Protein AF-A0A4Q3YC79-F1 (afdb_monomer_lite)

Sequence (128 aa):
MNQDMFLRRRSKVHVPVGTGGATHAQVASAVREVAAFRCVFSEPLIEQIGTLSPTELKYWLREIVGVLRRENGAHIHHRPFYPDFPEQVLSASEAQLYLNAVLHYLTLQRLTPTENSRPAMLEGNFIS

pLDDT: mean 87.52, std 13.71, range [41.97, 98.12]

Structure (mmCIF, N/CA/C/O backbone):
data_AF-A0A4Q3YC79-F1
#
_entry.id   AF-A0A4Q3YC79-F1
#
loop_
_atom_site.group_PDB
_atom_site.id
_atom_site.type_symbol
_atom_site.label_atom_id
_atom_site.label_alt_id
_atom_site.label_comp_id
_atom_site.label_asym_id
_atom_site.label_entity_id
_atom_site.label_seq_id
_atom_site.pdbx_PDB_ins_code
_atom_site.Cartn_x
_atom_site.Cartn_y
_atom_site.Cartn_z
_atom_site.occupancy
_atom_site.B_iso_or_equiv
_atom_site.auth_seq_id
_atom_site.auth_comp_id
_atom_site.auth_asym_id
_atom_site.auth_atom_id
_atom_site.pdbx_PDB_model_num
ATOM 1 N N . MET A 1 1 ? -16.082 -15.896 3.372 1.00 59.03 1 MET A N 1
ATOM 2 C CA . MET A 1 1 ? -16.571 -14.859 2.430 1.00 59.03 1 MET A CA 1
ATOM 3 C C . MET A 1 1 ? -15.371 -14.349 1.637 1.00 59.03 1 MET A C 1
ATOM 5 O O . MET A 1 1 ? -14.340 -14.143 2.256 1.00 59.03 1 MET A O 1
ATOM 9 N N . ASN A 1 2 ? -15.448 -14.187 0.312 1.00 79.88 2 ASN A N 1
ATOM 10 C CA . ASN A 1 2 ? -14.296 -13.744 -0.490 1.00 79.88 2 ASN A CA 1
ATOM 11 C C . ASN A 1 2 ? -14.194 -12.203 -0.506 1.00 79.88 2 ASN A C 1
ATOM 13 O O . ASN A 1 2 ? -14.838 -11.559 -1.334 1.00 79.88 2 ASN A O 1
ATOM 17 N N . GLN A 1 3 ? -13.425 -11.622 0.425 1.00 81.81 3 GLN A N 1
ATOM 18 C CA . GLN A 1 3 ? -13.246 -10.164 0.554 1.00 81.81 3 GLN A CA 1
ATOM 19 C C . GLN A 1 3 ? -12.676 -9.523 -0.718 1.00 81.81 3 GLN A C 1
ATOM 21 O O . GLN A 1 3 ? -13.058 -8.409 -1.070 1.00 81.81 3 GLN A O 1
ATOM 26 N N . ASP A 1 4 ? -11.810 -10.249 -1.432 1.00 85.12 4 ASP A N 1
ATOM 27 C CA . ASP A 1 4 ? -11.127 -9.779 -2.640 1.00 85.12 4 ASP A CA 1
ATOM 28 C C . ASP A 1 4 ? -12.136 -9.337 -3.708 1.00 85.12 4 ASP A C 1
ATOM 30 O O . ASP A 1 4 ? -12.132 -8.194 -4.157 1.00 85.12 4 ASP A O 1
ATOM 34 N N . MET A 1 5 ? -13.106 -10.195 -4.031 1.00 88.19 5 MET A N 1
ATOM 35 C CA . MET A 1 5 ? -14.104 -9.892 -5.057 1.00 88.19 5 MET A CA 1
ATOM 36 C C . MET A 1 5 ? -14.981 -8.681 -4.697 1.00 88.19 5 MET A C 1
ATOM 38 O O . MET A 1 5 ? -15.277 -7.856 -5.566 1.00 88.19 5 MET A O 1
ATOM 42 N N . PHE A 1 6 ? -15.426 -8.574 -3.441 1.00 88.00 6 PHE A N 1
ATOM 43 C CA . PHE A 1 6 ? -16.323 -7.495 -3.015 1.00 88.00 6 PHE A CA 1
ATOM 44 C C . PHE A 1 6 ? -15.614 -6.148 -2.937 1.00 88.00 6 PHE A C 1
ATOM 46 O O . PHE A 1 6 ? -16.185 -5.145 -3.380 1.00 88.00 6 PHE A O 1
ATOM 53 N N . LEU A 1 7 ? -14.378 -6.126 -2.437 1.00 88.06 7 LEU A N 1
ATOM 54 C CA . LEU A 1 7 ? -13.603 -4.898 -2.348 1.00 88.06 7 LEU A CA 1
ATOM 55 C C . LEU A 1 7 ? -13.290 -4.374 -3.753 1.00 88.06 7 LEU A C 1
ATOM 57 O O . LEU A 1 7 ? -13.567 -3.216 -4.046 1.00 88.06 7 LEU A O 1
ATOM 61 N N . ARG A 1 8 ? -12.847 -5.254 -4.659 1.00 83.88 8 ARG A N 1
ATOM 62 C CA . ARG A 1 8 ? -12.489 -4.895 -6.040 1.00 83.88 8 ARG A CA 1
ATOM 63 C C . ARG A 1 8 ? -13.659 -4.411 -6.882 1.00 83.88 8 ARG A C 1
ATOM 65 O O . ARG A 1 8 ? -13.518 -3.482 -7.667 1.00 83.88 8 ARG A O 1
ATOM 72 N N . ARG A 1 9 ? -14.815 -5.073 -6.773 1.00 87.31 9 ARG A N 1
ATOM 73 C CA . ARG A 1 9 ? -15.952 -4.813 -7.676 1.00 87.31 9 ARG A CA 1
ATOM 74 C C . ARG A 1 9 ? -16.977 -3.842 -7.115 1.00 87.31 9 ARG A C 1
ATOM 76 O O . ARG A 1 9 ? -17.792 -3.334 -7.880 1.00 87.31 9 ARG A O 1
ATOM 83 N N . ARG A 1 10 ? -17.029 -3.668 -5.793 1.00 88.38 10 ARG A N 1
ATOM 84 C CA . ARG A 1 10 ? -18.112 -2.928 -5.127 1.00 88.38 10 ARG A CA 1
ATOM 85 C C . ARG A 1 10 ? -17.640 -2.014 -4.003 1.00 88.38 10 ARG A C 1
ATOM 87 O O . ARG A 1 10 ? -18.497 -1.378 -3.398 1.00 88.38 10 ARG A O 1
ATOM 94 N N . SER A 1 11 ? -16.341 -1.971 -3.698 1.00 91.00 11 SER A N 1
ATOM 95 C CA . SER A 1 11 ? -15.797 -1.233 -2.550 1.00 91.00 11 SER A CA 1
ATOM 96 C C . SER A 1 11 ? -16.489 -1.608 -1.234 1.00 91.00 11 SER A C 1
ATOM 98 O O . SER A 1 11 ? -16.780 -0.754 -0.400 1.00 91.00 11 SER A O 1
ATOM 100 N N . LYS A 1 12 ? -16.807 -2.900 -1.067 1.00 93.81 12 LYS A N 1
ATOM 101 C CA . LYS A 1 12 ? -17.467 -3.443 0.129 1.00 93.81 12 LYS A CA 1
ATOM 102 C C . LYS A 1 12 ? -16.597 -4.494 0.792 1.00 93.81 12 LYS A C 1
ATOM 104 O O . LYS A 1 12 ? -15.930 -5.271 0.117 1.00 93.81 12 LYS A O 1
ATOM 109 N N . VAL A 1 13 ? -16.683 -4.547 2.112 1.00 94.00 13 VAL A N 1
ATOM 110 C CA . VAL A 1 13 ? -16.013 -5.542 2.947 1.00 94.00 13 VAL A CA 1
ATOM 111 C C . VAL A 1 13 ? -17.025 -6.159 3.889 1.00 94.00 13 VAL A C 1
ATOM 113 O O . VAL A 1 13 ? -17.957 -5.498 4.346 1.00 94.00 13 VAL A O 1
ATOM 116 N N . HIS A 1 14 ? -16.858 -7.445 4.156 1.00 92.81 14 HIS A N 1
ATOM 117 C CA . HIS A 1 14 ? -17.632 -8.129 5.173 1.00 92.81 14 HIS A CA 1
ATOM 118 C C . HIS A 1 14 ? -16.892 -8.052 6.505 1.00 92.81 14 HIS A C 1
ATOM 120 O O . HIS A 1 14 ? -15.688 -8.308 6.565 1.00 92.81 14 HIS A O 1
ATOM 126 N N . VAL A 1 15 ? -17.620 -7.729 7.565 1.00 93.88 15 VAL A N 1
ATOM 127 C CA . VAL A 1 15 ? -17.114 -7.741 8.935 1.00 93.88 15 VAL A CA 1
ATOM 128 C C . VAL A 1 15 ? -17.940 -8.763 9.710 1.00 93.88 15 VAL A C 1
ATOM 130 O O . VAL A 1 15 ? -19.170 -8.720 9.606 1.00 93.88 15 VAL A O 1
ATOM 133 N N . PRO A 1 16 ? -17.311 -9.706 10.433 1.00 90.44 16 PRO A N 1
ATOM 134 C CA . PRO A 1 16 ? -18.051 -10.634 11.275 1.00 90.44 16 PRO A CA 1
ATOM 135 C C . PRO A 1 16 ? -18.756 -9.891 12.419 1.00 90.44 16 PRO A C 1
ATOM 137 O O . PRO A 1 16 ? -18.464 -8.729 12.710 1.00 90.44 16 PRO A O 1
ATOM 140 N N . VAL A 1 17 ? -19.700 -10.571 13.069 1.00 90.06 17 VAL A N 1
ATOM 141 C CA . VAL A 1 17 ? -20.264 -10.088 14.335 1.00 90.06 17 VAL A CA 1
ATOM 142 C C . VAL A 1 17 ? -19.145 -10.121 15.368 1.00 90.06 17 VAL A C 1
ATOM 144 O O . VAL A 1 17 ? -18.526 -11.165 15.555 1.00 90.06 17 VAL A O 1
ATOM 147 N N . GLY A 1 18 ? -18.850 -8.978 15.979 1.00 86.38 18 GLY A N 1
ATOM 148 C CA . GLY A 1 18 ? -17.728 -8.873 16.895 1.00 86.38 18 GLY A CA 1
ATOM 149 C C . GLY A 1 18 ? -18.022 -9.428 18.285 1.00 86.38 18 GLY A C 1
ATOM 150 O O . GLY A 1 18 ? -19.171 -9.449 18.734 1.00 86.38 18 GLY A O 1
ATOM 151 N N . THR A 1 19 ? -16.972 -9.900 18.961 1.00 86.94 19 THR A N 1
ATOM 152 C CA . THR A 1 19 ? -17.085 -10.543 20.279 1.00 86.94 19 THR A CA 1
ATOM 153 C C . THR A 1 19 ? -16.537 -9.690 21.427 1.00 86.94 19 THR A C 1
ATOM 155 O O . THR A 1 19 ? -16.403 -10.185 22.545 1.00 86.94 19 THR A O 1
ATOM 158 N N . GLY A 1 20 ? -16.184 -8.425 21.190 1.00 76.75 20 GLY A N 1
ATOM 159 C CA . GLY A 1 20 ? -15.679 -7.515 22.225 1.00 76.75 20 GLY A CA 1
ATOM 160 C C . GLY A 1 20 ? -15.348 -6.140 21.655 1.00 76.75 20 GLY A C 1
ATOM 161 O O . GLY A 1 20 ? -14.982 -6.047 20.507 1.00 76.75 20 GLY A O 1
ATOM 162 N N . GLY A 1 21 ? -15.470 -5.053 22.412 1.00 89.19 21 GLY A N 1
ATOM 163 C CA . GLY A 1 21 ? -15.254 -3.711 21.854 1.00 89.19 21 GLY A CA 1
ATOM 164 C C . GLY A 1 21 ? -13.773 -3.357 21.678 1.00 89.19 21 GLY A C 1
ATOM 165 O O . GLY A 1 21 ? -13.057 -3.226 22.674 1.00 89.19 21 GLY A O 1
ATOM 166 N N . ALA A 1 22 ? -13.309 -3.155 20.442 1.00 93.88 22 ALA A N 1
ATOM 167 C CA . ALA A 1 22 ? -12.021 -2.515 20.180 1.00 93.88 22 ALA A CA 1
ATOM 168 C C . ALA A 1 22 ? -12.038 -1.074 20.701 1.00 93.88 22 ALA A C 1
ATOM 170 O O . ALA A 1 22 ? -13.057 -0.381 20.676 1.00 93.88 22 ALA A O 1
ATOM 171 N N . THR A 1 23 ? -10.889 -0.586 21.164 1.00 96.56 23 THR A N 1
ATOM 172 C CA . THR A 1 23 ? -10.800 0.800 21.634 1.00 96.56 23 THR A CA 1
ATOM 173 C C . THR A 1 23 ? -10.845 1.776 20.458 1.00 96.56 23 THR A C 1
ATOM 175 O O . THR A 1 23 ? -10.395 1.463 19.353 1.00 96.56 23 THR A O 1
ATOM 178 N N . HIS A 1 24 ? -11.287 3.012 20.704 1.00 95.44 24 HIS A N 1
ATOM 179 C CA . HIS A 1 24 ? -11.249 4.079 19.696 1.00 95.44 24 HIS A CA 1
ATOM 180 C C . HIS A 1 24 ? -9.853 4.267 19.082 1.00 95.44 24 HIS A C 1
ATOM 182 O O . HIS A 1 24 ? -9.734 4.516 17.887 1.00 95.44 24 HIS A O 1
ATOM 188 N N . ALA A 1 25 ? -8.787 4.090 19.871 1.00 97.44 25 ALA A N 1
ATOM 189 C CA . ALA A 1 25 ? -7.414 4.173 19.379 1.00 97.44 25 ALA A CA 1
ATOM 190 C C . ALA A 1 25 ? -7.082 3.054 18.373 1.00 97.44 25 ALA A C 1
ATOM 192 O O . ALA A 1 25 ? -6.420 3.303 17.366 1.00 97.44 25 ALA A O 1
ATOM 193 N N . GLN A 1 26 ? -7.562 1.832 18.614 1.00 97.06 26 GLN A N 1
ATOM 194 C CA . GLN A 1 26 ? -7.372 0.702 17.701 1.00 97.06 26 GLN A CA 1
ATOM 195 C C . GLN A 1 26 ? -8.165 0.890 16.404 1.00 97.06 26 GLN A C 1
ATOM 197 O O . GLN A 1 26 ? -7.617 0.691 15.319 1.00 97.06 26 GLN A O 1
ATOM 202 N N . VAL A 1 27 ? -9.415 1.349 16.502 1.00 97.06 27 VAL A N 1
ATOM 203 C CA . VAL A 1 27 ? -10.255 1.667 15.337 1.00 97.06 27 VAL A CA 1
ATOM 204 C C . VAL A 1 27 ? -9.636 2.799 14.510 1.00 97.06 27 VAL A C 1
ATOM 206 O O . VAL A 1 27 ? -9.484 2.666 13.297 1.00 97.06 27 VAL A O 1
ATOM 209 N N . ALA A 1 28 ? -9.187 3.881 15.153 1.00 97.38 28 ALA A N 1
ATOM 210 C CA . ALA A 1 28 ? -8.505 4.985 14.479 1.00 97.38 28 ALA A CA 1
ATOM 211 C C . ALA A 1 28 ? -7.211 4.529 13.785 1.00 97.38 28 ALA A C 1
ATOM 213 O O . ALA A 1 28 ? -6.914 4.967 12.672 1.00 97.38 28 ALA A O 1
ATOM 214 N N . SER A 1 29 ? -6.461 3.609 14.403 1.00 97.31 29 SER A N 1
ATOM 215 C CA . SER A 1 29 ? -5.285 3.007 13.770 1.00 97.31 29 SER A CA 1
ATOM 216 C C . SER A 1 29 ? 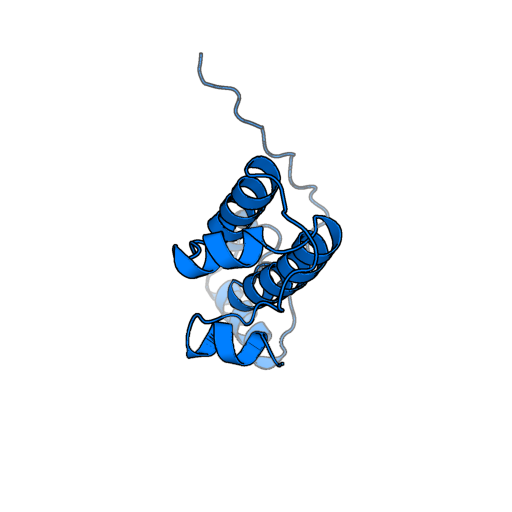-5.657 2.238 12.501 1.00 97.31 29 SER A C 1
ATOM 218 O O . SER A 1 29 ? -4.981 2.402 11.488 1.00 97.31 29 SER A O 1
ATOM 220 N N . ALA A 1 30 ? -6.743 1.457 12.527 1.00 96.81 30 ALA A N 1
ATOM 221 C CA . ALA A 1 30 ? -7.225 0.724 11.357 1.00 96.81 30 ALA A CA 1
ATOM 222 C C . ALA A 1 30 ? -7.635 1.665 10.211 1.00 96.81 30 ALA A C 1
ATOM 224 O O . ALA A 1 30 ? -7.248 1.441 9.064 1.00 96.81 30 ALA A O 1
ATOM 225 N N . VAL A 1 31 ? -8.350 2.753 10.524 1.00 96.69 31 VAL A N 1
ATOM 226 C CA . VAL A 1 31 ? -8.722 3.796 9.548 1.00 96.69 31 VAL A CA 1
ATOM 227 C C . VAL A 1 31 ? -7.478 4.434 8.924 1.00 96.69 31 VAL A C 1
ATOM 229 O O . VAL A 1 31 ? -7.393 4.581 7.704 1.00 96.69 31 VAL A O 1
ATOM 232 N N . ARG A 1 32 ? -6.481 4.788 9.743 1.00 96.38 32 ARG A N 1
ATOM 233 C CA . ARG A 1 32 ? -5.235 5.395 9.255 1.00 96.38 32 ARG A CA 1
ATOM 234 C C . ARG A 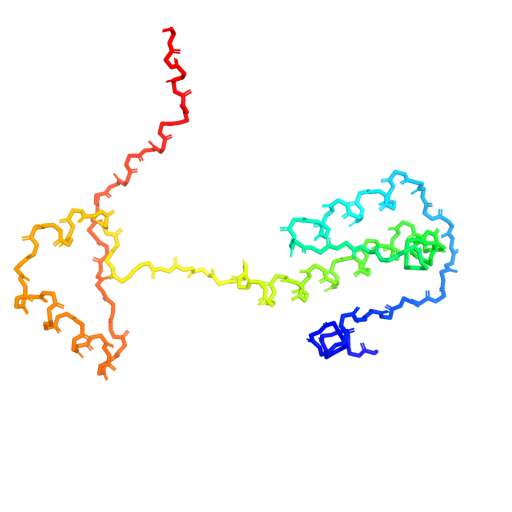1 32 ? -4.429 4.435 8.379 1.00 96.38 32 ARG A C 1
ATOM 236 O O . ARG A 1 32 ? -3.815 4.871 7.410 1.00 96.38 32 ARG A O 1
ATOM 243 N N . GLU A 1 33 ? -4.431 3.146 8.702 1.00 95.31 33 GLU A N 1
ATOM 244 C CA . GLU A 1 33 ? -3.702 2.138 7.933 1.00 95.31 33 GLU A CA 1
ATOM 245 C C . GLU A 1 33 ? -4.271 1.977 6.517 1.00 95.31 33 GLU A C 1
ATOM 247 O O . GLU A 1 33 ? -3.509 1.947 5.550 1.00 95.31 33 GLU A O 1
ATOM 252 N N . VAL A 1 34 ? -5.600 1.963 6.358 1.00 94.81 34 VAL A N 1
ATOM 253 C CA . VAL A 1 34 ? -6.212 1.885 5.019 1.00 94.81 34 VAL A CA 1
ATOM 254 C C . VAL A 1 34 ? -6.108 3.188 4.220 1.00 94.81 34 VAL A C 1
ATOM 256 O O . VAL A 1 34 ? -6.053 3.145 2.988 1.00 94.81 34 VAL A O 1
ATOM 259 N N . ALA A 1 35 ? -5.988 4.337 4.894 1.00 93.75 35 ALA A N 1
ATOM 260 C CA . ALA A 1 35 ? -5.793 5.637 4.248 1.00 93.75 35 ALA A CA 1
ATOM 261 C C . ALA A 1 35 ? -4.509 5.705 3.406 1.00 93.75 35 ALA A C 1
ATOM 263 O O . ALA A 1 35 ? -4.487 6.378 2.372 1.00 93.75 35 ALA A O 1
ATOM 264 N N . ALA A 1 36 ? -3.472 4.938 3.764 1.00 91.62 36 ALA A N 1
ATOM 265 C CA . ALA A 1 36 ? -2.254 4.802 2.959 1.00 91.62 36 ALA A CA 1
ATOM 266 C C . ALA A 1 36 ? -2.522 4.257 1.540 1.00 91.62 36 ALA A C 1
ATOM 268 O O . ALA A 1 36 ? -1.751 4.509 0.615 1.00 91.62 36 ALA A O 1
ATOM 269 N N . PHE A 1 37 ? -3.644 3.558 1.345 1.00 91.56 37 PHE A N 1
ATOM 270 C CA . PHE A 1 37 ? -4.089 3.026 0.056 1.00 91.56 37 PHE A CA 1
ATOM 271 C C . PHE A 1 37 ? -5.068 3.956 -0.677 1.00 91.56 37 PHE A C 1
ATOM 273 O O . PHE A 1 37 ? -5.691 3.528 -1.647 1.00 91.56 37 PHE A O 1
ATOM 280 N N . ARG A 1 38 ? -5.179 5.226 -0.251 1.00 90.12 38 ARG A N 1
ATOM 281 C CA . ARG A 1 38 ? -6.078 6.255 -0.814 1.00 90.12 38 ARG A CA 1
ATOM 282 C C . ARG A 1 38 ? -7.567 5.899 -0.709 1.00 90.12 38 ARG A C 1
ATOM 284 O O . ARG A 1 38 ? -8.359 6.269 -1.571 1.00 90.12 38 ARG A O 1
ATOM 291 N N . CYS A 1 39 ? -7.946 5.188 0.350 1.00 90.75 39 CYS A N 1
ATOM 292 C CA . CYS A 1 39 ? -9.335 4.851 0.653 1.00 90.75 39 CYS A CA 1
ATOM 293 C C . CYS A 1 39 ? -9.678 5.193 2.107 1.00 90.75 39 CYS A C 1
ATOM 295 O O . CYS A 1 39 ? -8.790 5.393 2.931 1.00 90.75 39 CYS A O 1
ATOM 297 N N . VAL A 1 40 ? -10.967 5.269 2.427 1.00 94.06 40 VAL A N 1
ATOM 298 C CA . VAL A 1 40 ? -11.454 5.521 3.787 1.00 94.06 40 VAL A CA 1
ATOM 299 C C . VAL A 1 40 ? -12.622 4.592 4.086 1.00 94.06 40 VAL A C 1
ATOM 301 O O . VAL A 1 40 ? -13.365 4.204 3.182 1.00 94.06 40 VAL A O 1
ATOM 304 N N . PHE A 1 41 ? -12.778 4.213 5.350 1.00 96.00 41 PHE A N 1
ATOM 305 C CA . PHE A 1 41 ? -13.940 3.456 5.791 1.00 96.00 41 PHE A CA 1
ATOM 306 C C . PHE A 1 41 ? -15.170 4.355 5.893 1.00 96.00 41 PHE A C 1
ATOM 308 O O . PHE A 1 41 ? -15.089 5.496 6.341 1.00 96.00 41 PHE A O 1
ATOM 315 N N . SER A 1 42 ? -16.321 3.823 5.492 1.00 96.69 42 SER A N 1
ATOM 316 C CA . SER A 1 42 ? -17.610 4.462 5.744 1.00 96.69 42 SER A CA 1
ATOM 317 C C . SER A 1 42 ? -17.947 4.425 7.234 1.00 96.69 42 SER A C 1
ATOM 319 O O . SER A 1 42 ? -17.557 3.484 7.923 1.00 96.69 42 SER A O 1
ATOM 321 N N . GLU A 1 43 ? -18.761 5.362 7.707 1.00 96.56 43 GLU A N 1
ATOM 322 C CA . GLU A 1 43 ? -19.239 5.410 9.096 1.00 96.56 43 GLU A CA 1
ATOM 323 C C . GLU A 1 43 ? -19.802 4.063 9.608 1.00 96.56 43 GLU A C 1
ATOM 325 O O . GLU A 1 43 ? -19.262 3.566 10.597 1.00 96.56 43 GLU A O 1
ATOM 330 N N . PRO A 1 44 ? -20.706 3.349 8.895 1.00 96.00 44 PRO A N 1
ATOM 331 C CA . PRO A 1 44 ? -21.209 2.053 9.371 1.00 96.00 44 PRO A CA 1
ATOM 332 C C . PRO A 1 44 ? -20.125 0.977 9.495 1.00 96.00 44 PRO A C 1
ATOM 334 O O . PRO A 1 44 ? -20.242 0.033 10.270 1.00 96.00 44 PRO A O 1
ATOM 337 N N . LEU A 1 45 ? -19.056 1.097 8.704 1.00 96.12 45 LEU A N 1
ATOM 338 C CA . LEU A 1 45 ? -17.932 0.173 8.769 1.00 96.12 45 LEU A CA 1
ATOM 339 C C . LEU A 1 45 ? -17.063 0.480 9.989 1.00 96.12 45 LEU A C 1
ATOM 341 O O . LEU A 1 45 ? -16.635 -0.453 10.655 1.00 96.12 45 LEU A O 1
ATOM 345 N N . ILE A 1 46 ? -16.835 1.762 10.289 1.00 96.69 46 ILE A N 1
ATOM 346 C CA . ILE A 1 46 ? -16.096 2.214 11.477 1.00 96.69 46 ILE A CA 1
ATOM 347 C C . ILE A 1 46 ? -16.808 1.753 12.753 1.00 96.69 46 ILE A C 1
ATOM 349 O O . ILE A 1 46 ? -16.165 1.200 13.644 1.00 96.69 46 ILE A O 1
ATOM 353 N N . GLU A 1 47 ? -18.129 1.918 12.815 1.00 95.06 47 GLU A N 1
ATOM 354 C CA . GLU A 1 47 ? -18.947 1.423 13.926 1.00 95.06 47 GLU A CA 1
ATOM 355 C C . GLU A 1 47 ? -18.845 -0.100 14.052 1.00 95.06 47 GLU A C 1
ATOM 357 O O . GLU A 1 47 ? -18.530 -0.622 15.122 1.00 95.06 47 GLU A O 1
ATOM 362 N N . GLN A 1 48 ? -19.023 -0.821 12.941 1.00 96.25 48 GLN A N 1
ATOM 363 C CA . GLN A 1 48 ? -19.015 -2.280 12.948 1.00 96.25 48 GLN A CA 1
ATOM 364 C C . GLN A 1 48 ? -17.657 -2.859 13.362 1.00 96.25 48 GLN A C 1
ATOM 366 O O . GLN A 1 48 ? -17.614 -3.794 14.162 1.00 96.25 48 GLN A O 1
ATOM 371 N N . ILE A 1 49 ? -16.537 -2.318 12.870 1.00 96.56 49 ILE A N 1
ATOM 372 C CA . ILE A 1 49 ? -15.204 -2.801 13.273 1.00 96.56 49 ILE A CA 1
ATOM 373 C C . ILE A 1 49 ? -14.882 -2.461 14.732 1.00 96.56 49 ILE A C 1
ATOM 375 O O . ILE A 1 49 ? -14.068 -3.150 15.342 1.00 96.56 49 ILE A O 1
ATOM 379 N N . GLY A 1 50 ? -15.535 -1.446 15.307 1.00 96.25 50 GLY A N 1
ATOM 380 C CA . GLY A 1 50 ? -15.460 -1.139 16.736 1.00 96.25 50 GLY A CA 1
ATOM 381 C C . GLY A 1 50 ? -16.065 -2.228 17.625 1.00 96.25 50 GLY A C 1
ATOM 382 O O . GLY A 1 50 ? -15.681 -2.346 18.785 1.00 96.25 50 GLY A O 1
ATOM 383 N N . THR A 1 51 ? -16.952 -3.069 17.084 1.00 96.38 51 THR A N 1
ATOM 384 C CA . THR A 1 51 ? -17.542 -4.208 17.815 1.00 96.38 51 THR A CA 1
ATOM 385 C C . THR A 1 51 ? -16.633 -5.437 17.881 1.00 96.38 51 THR A C 1
ATOM 387 O O . THR A 1 51 ? -16.935 -6.366 18.630 1.00 96.38 51 THR A O 1
ATOM 390 N N . LEU A 1 52 ? -15.553 -5.464 17.087 1.00 97.12 52 LEU A N 1
ATOM 391 C CA . LEU A 1 52 ? -14.579 -6.555 17.044 1.00 97.12 52 LEU A CA 1
ATOM 392 C C . LEU A 1 52 ? -13.599 -6.464 18.205 1.00 97.12 52 LEU A C 1
ATOM 394 O O . LEU A 1 52 ? -13.106 -5.381 18.521 1.00 97.12 52 LEU A O 1
ATOM 398 N N . SER A 1 53 ? -13.220 -7.604 18.779 1.00 96.38 53 SER A N 1
ATOM 399 C CA . SER A 1 53 ? -12.142 -7.630 19.763 1.00 96.38 53 SER A CA 1
ATOM 400 C C . SER A 1 53 ? -10.821 -7.170 19.124 1.00 96.38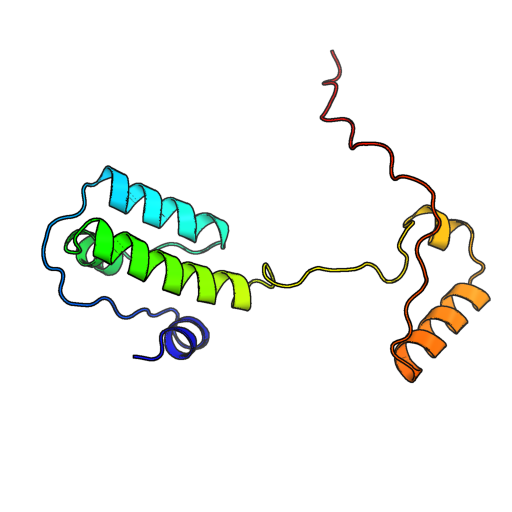 53 SER A C 1
ATOM 402 O O . SER A 1 53 ? -10.649 -7.266 17.903 1.00 96.38 53 SER A O 1
ATOM 404 N N . PRO A 1 54 ? -9.823 -6.732 19.914 1.00 95.62 54 PRO A N 1
ATOM 405 C CA . PRO A 1 54 ? -8.532 -6.295 19.374 1.00 95.62 54 PRO A CA 1
ATOM 406 C C . PRO A 1 54 ? -7.869 -7.323 18.443 1.00 95.62 54 PRO A C 1
ATOM 408 O O . PRO A 1 54 ? -7.254 -6.973 17.434 1.00 95.62 54 PRO A O 1
ATOM 411 N N . THR A 1 55 ? -8.010 -8.606 18.779 1.00 95.44 55 THR A N 1
ATOM 412 C CA . THR A 1 55 ? -7.459 -9.721 18.006 1.00 95.44 55 THR A CA 1
ATOM 413 C C . THR A 1 55 ? -8.205 -9.910 16.686 1.00 95.44 55 THR A C 1
ATOM 415 O O . THR A 1 55 ? -7.570 -10.049 15.640 1.00 95.44 55 THR A O 1
ATOM 418 N N . GLU A 1 56 ? -9.537 -9.872 16.709 1.00 96.31 56 GLU A N 1
ATOM 419 C CA . GLU A 1 56 ? -10.369 -9.974 15.504 1.00 96.31 56 GLU A CA 1
ATOM 420 C C . GLU A 1 56 ? -10.126 -8.801 14.557 1.00 96.31 56 GLU A C 1
ATOM 422 O O . GLU A 1 56 ? -9.895 -9.018 13.367 1.00 96.31 56 GLU A O 1
A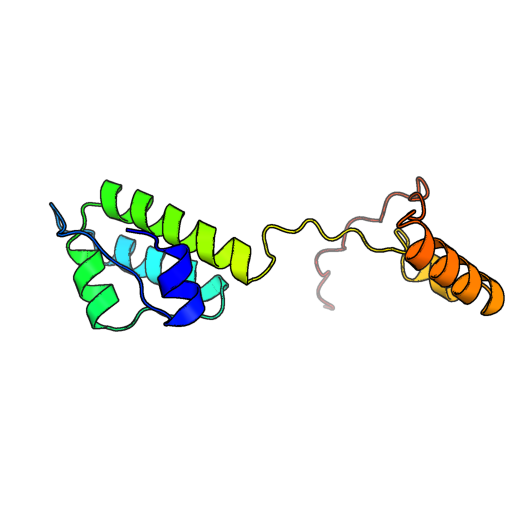TOM 427 N N . LEU A 1 57 ? -10.083 -7.575 15.091 1.00 97.00 57 LEU A N 1
ATOM 428 C CA . LEU A 1 57 ? -9.784 -6.370 14.323 1.00 97.00 57 LEU A CA 1
ATOM 429 C C . LEU A 1 57 ? -8.427 -6.482 13.627 1.00 97.00 57 LEU A C 1
ATOM 431 O O . LEU A 1 57 ? -8.321 -6.196 12.436 1.00 97.00 57 LEU A O 1
ATOM 435 N N . LYS A 1 58 ? -7.395 -6.953 14.338 1.00 95.88 58 LYS A N 1
ATOM 436 C CA . LYS A 1 58 ? -6.060 -7.168 13.765 1.00 95.88 58 LYS A CA 1
ATOM 437 C C . LYS A 1 58 ? -6.088 -8.162 12.604 1.00 95.88 58 LYS A C 1
ATOM 439 O O . LYS A 1 58 ? -5.470 -7.910 11.568 1.00 95.88 58 LYS A O 1
ATOM 444 N N . TYR A 1 59 ? -6.754 -9.304 12.769 1.00 95.38 59 TYR A N 1
ATOM 445 C CA . TYR A 1 59 ? -6.809 -10.322 11.718 1.00 95.38 59 TYR A CA 1
ATOM 446 C C . TYR A 1 59 ? -7.607 -9.856 10.506 1.00 95.38 59 TYR A C 1
ATOM 448 O O . TYR A 1 59 ? -7.135 -10.018 9.379 1.00 95.38 59 TYR A O 1
ATOM 456 N N . TRP A 1 60 ? -8.758 -9.232 10.748 1.00 95.50 60 TRP A N 1
ATOM 457 C CA . TRP A 1 60 ? -9.595 -8.649 9.711 1.00 95.50 60 TRP A CA 1
ATOM 458 C C . TRP A 1 60 ? -8.842 -7.562 8.934 1.00 95.50 60 TRP A C 1
ATOM 460 O O . TRP A 1 60 ? -8.754 -7.624 7.709 1.00 95.50 60 TRP A O 1
ATOM 470 N N . LEU A 1 61 ? -8.196 -6.622 9.630 1.00 95.88 61 LEU A N 1
ATOM 471 C CA . LEU A 1 61 ? -7.440 -5.540 8.999 1.00 95.88 61 LEU A CA 1
ATOM 472 C C . LEU A 1 61 ? -6.292 -6.078 8.143 1.00 95.88 61 LEU A C 1
ATOM 474 O O . LEU A 1 61 ? -6.097 -5.619 7.020 1.00 95.88 61 LEU A O 1
ATOM 478 N N . ARG A 1 62 ? -5.569 -7.096 8.628 1.00 95.38 62 ARG A N 1
ATOM 479 C CA . ARG A 1 62 ? -4.494 -7.741 7.862 1.00 95.38 62 ARG A CA 1
ATOM 480 C C . ARG A 1 62 ? -5.004 -8.353 6.556 1.00 95.38 62 ARG A C 1
ATOM 482 O O . ARG A 1 62 ? -4.304 -8.283 5.546 1.00 95.38 62 ARG A O 1
ATOM 489 N N . GLU A 1 63 ? -6.196 -8.947 6.565 1.00 94.06 63 GLU A N 1
ATOM 490 C CA . GLU A 1 63 ? -6.831 -9.471 5.353 1.00 94.06 63 GLU A CA 1
ATOM 491 C C . GLU A 1 63 ? -7.155 -8.338 4.368 1.00 94.06 63 GLU A C 1
ATOM 493 O O . GLU A 1 63 ? -6.732 -8.398 3.212 1.00 94.06 63 GLU A O 1
ATOM 498 N N . ILE A 1 64 ? -7.820 -7.275 4.835 1.00 94.62 64 ILE A N 1
ATOM 499 C CA . ILE A 1 64 ? -8.204 -6.126 3.999 1.00 94.62 64 ILE A CA 1
ATOM 500 C C . ILE A 1 64 ? -6.978 -5.417 3.415 1.00 94.62 64 ILE A C 1
ATOM 502 O O . ILE A 1 64 ? -6.918 -5.186 2.208 1.00 94.62 64 ILE A O 1
ATOM 506 N N . VAL A 1 65 ? -5.962 -5.137 4.233 1.00 94.06 65 VAL A N 1
ATOM 507 C CA . VAL A 1 65 ? -4.693 -4.545 3.780 1.00 94.06 65 VAL A CA 1
ATOM 508 C C . VAL A 1 65 ? -4.000 -5.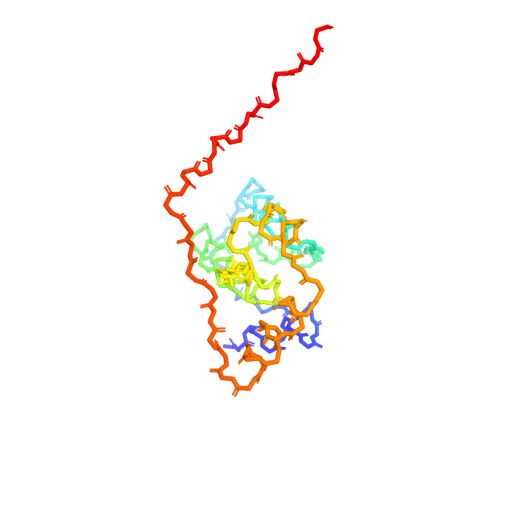449 2.761 1.00 94.06 65 VAL A C 1
ATOM 510 O O . VAL A 1 65 ? -3.427 -4.957 1.791 1.00 94.06 65 VAL A O 1
ATOM 513 N N . GLY A 1 66 ? -4.077 -6.772 2.930 1.00 92.44 66 GLY A N 1
ATOM 514 C CA . GLY A 1 66 ? -3.566 -7.732 1.955 1.00 92.44 66 GLY A CA 1
ATOM 515 C C . GLY A 1 66 ? -4.230 -7.598 0.581 1.00 92.44 66 GLY A C 1
ATOM 516 O O . GLY A 1 66 ? -3.531 -7.611 -0.433 1.00 92.44 66 GLY A O 1
ATOM 517 N N . VAL A 1 67 ? -5.554 -7.423 0.541 1.00 92.12 67 VAL A N 1
ATOM 518 C CA . VAL A 1 67 ? -6.291 -7.166 -0.708 1.00 92.12 67 VAL A CA 1
ATOM 519 C C . VAL A 1 67 ? -5.901 -5.803 -1.291 1.00 92.12 67 VAL A C 1
ATOM 521 O O . VAL A 1 67 ? -5.535 -5.726 -2.461 1.00 92.12 67 VAL A O 1
ATOM 524 N N . LEU A 1 68 ? -5.886 -4.741 -0.480 1.00 92.19 68 LEU A N 1
ATOM 525 C CA . LEU A 1 68 ? -5.533 -3.385 -0.928 1.00 92.19 68 LEU A CA 1
ATOM 526 C C . LEU A 1 68 ? -4.111 -3.302 -1.507 1.00 92.19 68 LEU A C 1
ATOM 528 O O . LEU A 1 68 ? -3.890 -2.651 -2.526 1.00 92.19 68 LEU A O 1
ATOM 532 N N . ARG A 1 69 ? -3.137 -4.005 -0.913 1.00 91.75 69 ARG A N 1
ATOM 533 C CA . ARG A 1 69 ? -1.768 -4.100 -1.454 1.00 91.75 69 ARG A CA 1
ATOM 534 C C . ARG A 1 69 ? -1.723 -4.762 -2.829 1.00 91.75 69 ARG A C 1
ATOM 536 O O . ARG A 1 69 ? -0.881 -4.394 -3.653 1.00 91.75 69 ARG A O 1
ATOM 543 N N . ARG A 1 70 ? -2.587 -5.753 -3.068 1.00 90.19 70 ARG A N 1
ATOM 544 C CA . ARG A 1 70 ? -2.696 -6.398 -4.379 1.00 90.19 70 ARG A CA 1
ATOM 545 C C . ARG A 1 70 ? -3.262 -5.438 -5.413 1.00 90.19 70 ARG A C 1
ATOM 547 O O . ARG A 1 70 ? -2.623 -5.225 -6.437 1.00 90.19 70 ARG A O 1
ATOM 554 N N . GLU A 1 71 ? -4.367 -4.778 -5.094 1.00 87.81 71 GLU A N 1
ATOM 555 C CA . GLU A 1 71 ? -5.010 -3.843 -6.023 1.00 87.81 71 GLU A CA 1
ATOM 556 C C . GLU A 1 71 ? -4.149 -2.623 -6.348 1.00 87.81 71 GLU A C 1
ATOM 558 O O . GLU A 1 71 ? -4.090 -2.201 -7.499 1.00 87.81 71 GLU A O 1
ATOM 563 N N . ASN A 1 72 ? -3.407 -2.102 -5.370 1.00 86.50 72 ASN A N 1
ATOM 564 C CA . ASN A 1 72 ? -2.555 -0.933 -5.582 1.00 86.50 72 ASN A CA 1
ATOM 565 C C . ASN A 1 72 ? -1.175 -1.282 -6.166 1.00 86.50 72 ASN A C 1
ATOM 567 O O . ASN A 1 72 ? -0.317 -0.407 -6.258 1.00 86.50 72 ASN A O 1
ATOM 571 N N . GLY A 1 73 ? -0.904 -2.550 -6.497 1.00 85.88 73 GLY A N 1
ATOM 572 C CA . GLY A 1 73 ? 0.406 -2.968 -7.006 1.00 85.88 73 GLY A CA 1
ATOM 573 C C . GLY A 1 73 ? 1.542 -2.889 -5.976 1.00 85.88 73 GLY A C 1
ATOM 574 O O . GLY A 1 73 ? 2.684 -3.168 -6.314 1.00 85.88 73 GLY A O 1
ATOM 575 N N . ALA A 1 74 ? 1.256 -2.595 -4.702 1.00 84.12 74 ALA A N 1
ATOM 576 C CA . ALA A 1 74 ? 2.256 -2.481 -3.630 1.00 84.12 74 ALA A CA 1
ATOM 577 C C . ALA A 1 74 ? 2.965 -3.811 -3.293 1.00 84.12 74 ALA A C 1
ATOM 579 O O . ALA A 1 74 ? 3.945 -3.839 -2.556 1.00 84.12 74 ALA A O 1
ATOM 580 N N . HIS A 1 75 ? 2.451 -4.922 -3.816 1.00 82.62 75 HIS A N 1
ATOM 581 C CA . HIS A 1 75 ? 3.068 -6.245 -3.765 1.00 82.62 75 HIS A CA 1
ATOM 582 C C . HIS A 1 75 ? 4.076 -6.490 -4.903 1.00 82.62 75 HIS A C 1
ATOM 584 O O . HIS A 1 75 ? 4.798 -7.486 -4.874 1.00 82.62 75 HIS A O 1
ATOM 590 N N . ILE A 1 76 ? 4.120 -5.618 -5.915 1.00 84.44 76 ILE A N 1
ATOM 591 C CA . ILE A 1 76 ? 4.999 -5.761 -7.071 1.00 84.44 76 ILE A CA 1
ATOM 592 C C . ILE A 1 76 ? 6.341 -5.105 -6.766 1.00 84.44 76 ILE A C 1
ATOM 594 O O . ILE A 1 76 ? 6.459 -3.891 -6.608 1.00 84.44 76 ILE A O 1
ATOM 598 N N . HIS A 1 77 ? 7.392 -5.919 -6.750 1.00 82.06 77 HIS A N 1
ATOM 599 C CA . HIS A 1 77 ? 8.759 -5.416 -6.759 1.00 82.06 77 HIS A CA 1
ATOM 600 C C . HIS A 1 77 ? 9.111 -4.945 -8.171 1.00 82.06 77 HIS A C 1
ATOM 602 O O . HIS A 1 77 ? 9.564 -5.724 -9.013 1.00 82.06 77 HIS A O 1
ATOM 608 N N . HIS A 1 78 ? 8.882 -3.662 -8.443 1.00 79.38 78 HIS A N 1
ATOM 609 C CA . HIS A 1 78 ? 9.234 -3.062 -9.723 1.00 79.38 78 HIS A CA 1
ATOM 610 C C . HIS A 1 78 ? 10.753 -3.063 -9.911 1.00 79.38 78 HIS A C 1
ATOM 612 O O . HIS A 1 78 ? 11.495 -2.439 -9.156 1.00 79.38 78 HIS A O 1
ATOM 618 N N . ARG A 1 79 ? 11.211 -3.759 -10.952 1.00 81.81 79 ARG A N 1
ATOM 619 C CA . ARG A 1 79 ? 12.584 -3.661 -11.447 1.00 81.81 79 ARG A CA 1
ATOM 620 C C . ARG A 1 79 ? 12.563 -2.801 -12.709 1.00 81.81 79 ARG A C 1
ATOM 622 O O . ARG A 1 79 ? 11.867 -3.187 -13.658 1.00 81.81 79 ARG A O 1
ATOM 629 N N . PRO A 1 80 ? 13.257 -1.653 -12.741 1.00 86.88 80 PRO A N 1
ATOM 630 C CA . PRO A 1 80 ? 13.342 -0.860 -13.959 1.00 86.88 80 PRO A CA 1
ATOM 631 C C . PRO A 1 80 ? 14.023 -1.680 -15.062 1.00 86.88 80 PRO A C 1
ATOM 633 O O . PRO A 1 80 ? 14.855 -2.544 -14.786 1.00 86.88 80 PRO A O 1
ATOM 636 N N . PHE A 1 81 ? 13.621 -1.453 -16.314 1.00 91.81 81 PHE A N 1
ATOM 637 C CA . PHE A 1 81 ? 14.250 -2.109 -17.463 1.00 91.81 81 PHE A CA 1
ATOM 638 C C . PHE A 1 81 ? 15.696 -1.629 -17.670 1.00 91.81 81 PHE A C 1
ATOM 640 O O . PHE A 1 81 ? 16.541 -2.433 -18.045 1.00 91.81 81 PHE A O 1
ATOM 647 N N . TYR A 1 82 ? 15.964 -0.361 -17.333 1.00 92.44 82 TYR A N 1
ATOM 648 C CA . TYR A 1 82 ? 17.292 0.241 -17.204 1.00 92.44 82 TYR A CA 1
ATOM 649 C C . TYR A 1 82 ? 17.652 0.374 -15.710 1.00 92.44 82 TYR A C 1
ATOM 651 O O . TYR A 1 82 ? 17.156 1.298 -15.058 1.00 92.44 82 TYR A O 1
ATOM 659 N N . PRO A 1 83 ? 18.436 -0.556 -15.124 1.00 89.38 83 PRO A N 1
ATOM 660 C CA . PRO A 1 83 ? 18.785 -0.545 -13.699 1.00 89.38 83 PRO A CA 1
ATOM 661 C C . PRO A 1 83 ? 19.466 0.741 -13.222 1.00 89.38 83 PRO A C 1
ATOM 663 O O . PRO A 1 83 ? 19.158 1.227 -12.129 1.00 89.38 83 PRO A O 1
ATOM 666 N N . ASP A 1 84 ? 20.312 1.316 -14.076 1.00 87.12 84 ASP A N 1
ATOM 667 C CA . ASP A 1 84 ? 21.135 2.489 -13.766 1.00 87.12 84 ASP A CA 1
ATOM 668 C C . ASP A 1 84 ? 20.566 3.746 -14.444 1.00 87.12 84 ASP A C 1
ATOM 670 O O . ASP A 1 84 ? 21.282 4.611 -14.943 1.00 87.12 84 ASP A O 1
ATOM 674 N N . PHE A 1 85 ? 19.235 3.835 -14.518 1.00 86.25 85 PHE A N 1
ATOM 675 C CA . PHE A 1 85 ? 18.548 5.042 -14.967 1.00 86.25 85 PHE A CA 1
ATOM 676 C C . PHE A 1 85 ? 18.898 6.241 -14.052 1.00 86.25 85 PHE A C 1
ATOM 678 O O . PHE A 1 85 ? 18.861 6.076 -12.827 1.00 86.25 85 PHE A O 1
ATOM 685 N N . PRO A 1 86 ? 19.168 7.450 -14.595 1.00 90.50 86 PRO A N 1
ATOM 686 C CA . PRO A 1 86 ? 19.030 7.842 -16.006 1.00 90.50 86 PRO A CA 1
ATOM 687 C C . PRO A 1 86 ? 20.280 7.639 -16.883 1.00 90.50 86 PRO A C 1
ATOM 689 O O . PRO A 1 86 ? 20.151 7.668 -18.105 1.00 90.50 86 PRO A O 1
ATOM 692 N N . GLU A 1 87 ? 21.458 7.407 -16.295 1.00 89.44 87 GLU A N 1
ATOM 693 C CA . GLU A 1 87 ? 22.770 7.323 -16.974 1.00 89.44 87 GLU A CA 1
ATOM 694 C C . GLU A 1 87 ? 22.761 6.387 -18.194 1.00 89.44 87 GLU A C 1
ATOM 696 O O . GLU A 1 87 ? 23.172 6.770 -19.292 1.00 89.44 87 GLU A O 1
ATOM 701 N N . GLN A 1 88 ? 22.216 5.174 -18.037 1.00 89.75 88 GLN A N 1
ATOM 702 C CA . GLN A 1 88 ? 22.119 4.182 -19.120 1.00 89.75 88 GLN A CA 1
ATOM 703 C C . GLN A 1 88 ? 21.324 4.667 -20.335 1.00 89.75 88 GLN A C 1
ATOM 705 O O . GLN A 1 88 ? 21.615 4.271 -21.459 1.00 89.75 88 GLN A O 1
ATOM 710 N N . VAL A 1 89 ? 20.294 5.484 -20.113 1.00 92.75 89 VAL A N 1
ATOM 711 C CA . VAL A 1 89 ? 19.444 5.990 -21.197 1.00 92.75 89 VAL A CA 1
ATOM 712 C C . VAL A 1 89 ? 20.096 7.194 -21.859 1.00 92.75 89 VAL A C 1
ATOM 714 O O . VAL A 1 89 ? 20.075 7.295 -23.079 1.00 92.75 89 VAL A O 1
ATOM 717 N N . LEU A 1 90 ? 20.701 8.080 -21.064 1.00 94.94 90 LEU A N 1
ATOM 718 C CA . LEU A 1 90 ? 21.358 9.288 -21.564 1.00 94.94 90 LEU A CA 1
ATOM 719 C C . LEU A 1 90 ? 22.619 8.988 -22.384 1.00 94.94 90 LEU A C 1
ATOM 721 O O . LEU A 1 90 ? 22.926 9.725 -23.315 1.00 94.94 90 LEU A O 1
ATOM 725 N N . SER A 1 91 ? 23.346 7.922 -22.045 1.00 94.56 91 SER A N 1
ATOM 726 C CA . SER A 1 91 ? 24.577 7.516 -22.738 1.00 94.56 91 SER A CA 1
ATOM 727 C C . SER A 1 91 ? 24.343 6.626 -23.965 1.00 94.56 91 SER A C 1
ATOM 729 O O . SER A 1 91 ? 25.227 6.516 -24.816 1.00 94.56 91 SER A O 1
ATOM 731 N N . ALA A 1 92 ? 23.177 5.983 -24.075 1.00 95.50 92 ALA A N 1
ATOM 732 C CA . ALA A 1 92 ? 22.865 5.081 -25.178 1.00 95.50 92 ALA A CA 1
ATOM 733 C C . ALA A 1 92 ? 22.456 5.842 -26.448 1.00 95.50 92 ALA A C 1
ATOM 735 O O . ALA A 1 92 ? 21.749 6.847 -26.407 1.00 95.50 92 ALA A O 1
ATOM 736 N N . SER A 1 93 ? 22.844 5.306 -27.607 1.00 97.94 93 SER A N 1
ATOM 737 C CA . SER A 1 93 ? 22.320 5.793 -28.887 1.00 97.94 93 SER A CA 1
ATOM 738 C C . SER A 1 93 ? 20.839 5.434 -29.058 1.00 97.94 93 SER A C 1
ATOM 740 O O . SER A 1 93 ? 20.367 4.424 -28.532 1.00 97.94 93 SER A O 1
ATOM 742 N N . GLU A 1 94 ? 20.111 6.201 -29.872 1.00 98.00 94 GLU A N 1
ATOM 743 C CA . GLU A 1 94 ? 18.708 5.911 -30.202 1.00 98.00 94 GLU A CA 1
ATOM 744 C C . GLU A 1 94 ? 18.528 4.500 -30.790 1.00 98.00 94 GLU A C 1
ATOM 746 O O . GLU A 1 94 ? 17.631 3.761 -30.384 1.00 98.00 94 GLU A O 1
ATOM 751 N N . ALA A 1 95 ? 19.438 4.077 -31.677 1.00 98.12 95 ALA A N 1
ATOM 752 C CA . ALA A 1 95 ? 19.429 2.734 -32.257 1.00 98.12 95 ALA A CA 1
ATOM 753 C C . ALA A 1 95 ? 19.577 1.635 -31.189 1.00 98.12 95 ALA A C 1
ATOM 755 O O . ALA A 1 95 ? 18.902 0.606 -31.252 1.00 98.12 95 ALA A O 1
ATOM 756 N N . GLN A 1 96 ? 20.423 1.858 -30.179 1.00 97.1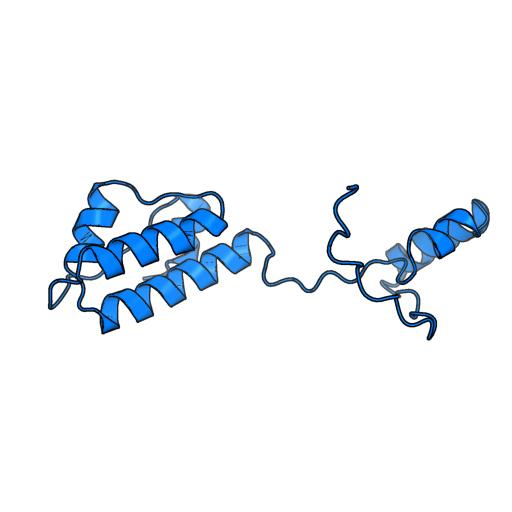9 96 GLN A N 1
ATOM 757 C CA . GLN A 1 96 ? 20.593 0.924 -29.069 1.00 97.19 96 GLN A CA 1
ATOM 758 C C . GLN A 1 96 ? 19.352 0.872 -28.174 1.00 97.19 96 GLN A C 1
ATOM 760 O O . GLN A 1 96 ? 18.913 -0.219 -27.813 1.00 97.19 96 GLN A O 1
ATOM 765 N N . LEU A 1 97 ? 18.752 2.022 -27.852 1.00 97.25 97 LEU A N 1
ATOM 766 C CA . LEU A 1 97 ? 17.498 2.082 -27.095 1.00 97.25 97 LEU A CA 1
ATOM 767 C C . LEU A 1 97 ? 16.377 1.322 -27.817 1.00 97.25 97 LEU A C 1
ATOM 769 O O . LEU A 1 97 ? 15.647 0.555 -27.184 1.00 97.25 97 LEU A O 1
ATOM 773 N N . TYR A 1 98 ? 16.284 1.492 -29.138 1.00 97.81 98 TYR A N 1
ATOM 774 C CA . TYR A 1 98 ? 15.326 0.780 -29.977 1.00 97.81 98 TYR A CA 1
ATOM 775 C C . TYR A 1 98 ? 15.557 -0.735 -29.949 1.00 97.81 98 TYR A C 1
ATOM 777 O O . TYR A 1 98 ? 14.633 -1.487 -29.637 1.00 97.81 98 TYR A O 1
ATOM 785 N N . LEU A 1 99 ? 16.785 -1.200 -30.206 1.00 97.62 99 LEU A N 1
ATOM 786 C CA . LEU A 1 99 ? 17.104 -2.632 -30.190 1.00 97.62 99 LEU A CA 1
ATOM 787 C C . LEU A 1 99 ? 16.878 -3.263 -28.812 1.00 97.62 99 LEU A C 1
ATOM 789 O O . LEU A 1 99 ? 16.298 -4.346 -28.731 1.00 97.62 99 LEU A O 1
ATOM 793 N N . ASN A 1 100 ? 17.258 -2.576 -27.730 1.00 96.25 100 ASN A N 1
ATOM 794 C CA . ASN A 1 100 ? 16.990 -3.023 -26.363 1.00 96.25 100 ASN A CA 1
ATOM 795 C C . ASN A 1 100 ? 15.487 -3.218 -26.126 1.00 96.25 100 ASN A C 1
ATOM 797 O O . ASN A 1 100 ? 15.081 -4.234 -25.562 1.00 96.25 100 ASN A O 1
ATOM 801 N N . ALA A 1 101 ? 14.657 -2.272 -26.578 1.00 96.69 101 ALA A N 1
ATOM 802 C CA . ALA A 1 101 ? 13.207 -2.377 -26.463 1.00 96.69 101 ALA A CA 1
ATOM 803 C C . ALA A 1 101 ? 12.651 -3.544 -27.295 1.00 96.69 101 ALA A C 1
ATOM 805 O O . ALA A 1 101 ? 11.881 -4.345 -26.766 1.00 96.69 101 ALA A O 1
ATOM 806 N N . VAL A 1 102 ? 13.063 -3.688 -28.561 1.00 97.75 102 VAL A N 1
ATOM 807 C CA . VAL A 1 102 ? 12.629 -4.799 -29.430 1.00 97.75 102 VAL A CA 1
ATOM 808 C C . VAL A 1 102 ? 12.970 -6.148 -28.795 1.00 97.75 102 VAL A C 1
ATOM 810 O O . VAL A 1 102 ? 12.093 -7.001 -28.655 1.00 97.75 102 VAL A O 1
ATOM 813 N N . LEU A 1 103 ? 14.213 -6.330 -28.343 1.00 97.00 103 LEU A N 1
ATOM 814 C CA . LEU A 1 103 ? 14.643 -7.564 -27.686 1.00 97.00 103 LEU A CA 1
ATOM 815 C C . LEU A 1 103 ? 13.857 -7.825 -26.398 1.00 97.00 103 LEU A C 1
ATOM 817 O O . LEU A 1 103 ? 13.417 -8.956 -26.179 1.00 97.00 103 LEU A O 1
ATOM 821 N N . HIS A 1 104 ? 13.624 -6.797 -25.577 1.00 95.88 104 HIS A N 1
ATOM 822 C CA . HIS A 1 104 ? 12.828 -6.925 -24.358 1.00 95.88 104 HIS A CA 1
ATOM 823 C C . HIS A 1 104 ? 11.408 -7.400 -24.643 1.00 95.88 104 HIS A C 1
ATOM 825 O O . HIS A 1 104 ? 10.936 -8.329 -23.998 1.00 95.88 104 HIS A O 1
ATOM 831 N N . TYR A 1 105 ? 10.724 -6.803 -25.617 1.00 95.81 105 TYR A N 1
ATOM 832 C CA . TYR A 1 105 ? 9.343 -7.178 -25.910 1.00 95.81 105 TYR A CA 1
ATOM 833 C C . TYR A 1 105 ? 9.223 -8.546 -26.589 1.00 95.81 105 TYR A C 1
ATOM 835 O O . TYR A 1 105 ? 8.217 -9.223 -26.391 1.00 95.81 105 TYR A O 1
ATOM 843 N N . LEU A 1 106 ? 10.242 -8.986 -27.335 1.00 97.62 106 LEU A N 1
ATOM 844 C CA . LEU A 1 106 ? 10.250 -10.312 -27.961 1.00 97.62 106 LEU A CA 1
ATOM 845 C C . LEU A 1 106 ? 10.606 -11.443 -26.988 1.00 97.62 106 LEU A C 1
ATOM 847 O O . LEU A 1 106 ? 10.086 -12.548 -27.121 1.00 97.62 106 LEU A O 1
ATOM 851 N N . THR A 1 107 ? 11.501 -11.193 -26.032 1.00 96.75 107 THR A N 1
ATOM 852 C CA . THR A 1 107 ? 12.100 -12.256 -25.198 1.00 96.75 107 THR A CA 1
ATOM 853 C C . THR A 1 107 ? 11.794 -12.127 -23.709 1.00 96.75 107 THR A C 1
ATOM 855 O O . THR A 1 107 ? 12.074 -13.043 -22.941 1.00 96.75 107 THR A O 1
ATOM 858 N N . LEU A 1 108 ? 11.261 -10.981 -23.278 1.00 93.94 108 LEU A N 1
ATOM 859 C CA . LEU A 1 108 ? 11.141 -10.561 -21.877 1.00 93.94 108 LEU A CA 1
ATOM 860 C C . LEU A 1 108 ? 12.483 -10.485 -21.125 1.00 93.94 108 LEU A C 1
ATOM 862 O O . LEU A 1 108 ? 12.495 -10.286 -19.905 1.00 93.94 108 LEU A O 1
ATOM 866 N N . GLN A 1 109 ? 13.615 -10.577 -21.833 1.00 91.56 109 GLN A N 1
ATOM 867 C CA . GLN A 1 109 ? 14.945 -10.419 -21.255 1.00 91.56 109 GLN A CA 1
ATOM 868 C C . GLN A 1 109 ? 15.121 -8.997 -20.712 1.00 91.56 109 GLN A C 1
ATOM 870 O O . GLN A 1 109 ? 14.637 -8.023 -21.289 1.00 91.56 109 GLN A O 1
ATOM 875 N N . ARG A 1 110 ? 15.805 -8.874 -19.573 1.00 90.75 110 ARG A N 1
ATOM 876 C CA . ARG A 1 110 ? 16.095 -7.597 -18.909 1.00 90.75 110 ARG A CA 1
ATOM 877 C C . ARG A 1 110 ? 17.592 -7.331 -18.905 1.00 90.75 110 ARG A C 1
ATOM 879 O O . ARG A 1 110 ? 18.383 -8.272 -18.888 1.00 90.75 110 ARG A O 1
ATOM 886 N N . LEU A 1 111 ? 17.955 -6.052 -18.889 1.00 89.94 111 LEU A N 1
ATOM 887 C CA . LEU A 1 111 ? 19.342 -5.634 -18.735 1.00 89.94 111 LEU A CA 1
ATOM 888 C C . LEU A 1 111 ? 19.840 -5.994 -17.331 1.00 89.94 111 LEU A C 1
ATOM 890 O O . LEU A 1 111 ? 19.110 -5.870 -16.342 1.00 89.94 111 LEU A O 1
ATOM 894 N N . THR A 1 112 ? 21.080 -6.461 -17.248 1.00 84.00 112 THR A N 1
ATOM 895 C CA . THR A 1 112 ? 21.752 -6.725 -15.976 1.00 84.00 112 THR A CA 1
ATOM 896 C C . THR A 1 112 ? 22.189 -5.404 -15.339 1.00 84.00 112 THR A C 1
ATOM 898 O O . THR A 1 112 ? 22.708 -4.548 -16.058 1.00 84.00 112 THR A O 1
ATOM 901 N N . PRO A 1 113 ? 22.002 -5.213 -14.021 1.00 74.62 113 PRO A N 1
ATOM 902 C CA . PRO A 1 113 ? 22.564 -4.059 -13.322 1.00 74.62 113 PRO A CA 1
ATOM 903 C C . PRO A 1 113 ? 24.084 -4.038 -13.466 1.00 74.62 113 PRO A C 1
ATOM 905 O O . PRO A 1 113 ? 24.709 -5.098 -13.389 1.00 74.62 113 PRO A O 1
ATOM 908 N N . THR A 1 114 ? 24.681 -2.860 -13.653 1.00 69.19 114 THR A N 1
ATOM 909 C CA . THR A 1 114 ? 26.126 -2.735 -13.424 1.00 69.19 114 THR A CA 1
ATOM 910 C C . THR A 1 114 ? 26.395 -2.676 -11.918 1.00 69.19 114 THR A C 1
ATOM 912 O O . THR A 1 114 ? 25.544 -2.232 -11.152 1.00 69.19 114 THR A O 1
ATOM 915 N N . GLU A 1 115 ? 27.560 -3.144 -11.457 1.00 60.88 115 GLU A N 1
ATOM 916 C CA . GLU A 1 115 ? 27.948 -3.165 -10.028 1.00 60.88 115 GLU A CA 1
ATOM 917 C C . GLU A 1 115 ? 28.192 -1.768 -9.419 1.00 60.88 115 GLU A C 1
ATOM 919 O O . GLU A 1 115 ? 28.870 -1.613 -8.403 1.00 60.88 115 GLU A O 1
ATOM 924 N N . ASN A 1 116 ? 27.644 -0.715 -10.014 1.00 59.88 116 ASN A N 1
ATOM 925 C CA . ASN A 1 116 ? 27.774 0.622 -9.473 1.00 59.88 116 ASN A CA 1
ATOM 926 C C . ASN A 1 116 ? 26.765 0.772 -8.332 1.00 59.88 116 ASN A C 1
ATOM 928 O O . ASN A 1 116 ? 25.564 0.925 -8.554 1.00 59.88 116 ASN A O 1
ATOM 932 N N . SER A 1 117 ? 27.258 0.692 -7.091 1.00 55.75 117 SER A N 1
ATOM 933 C CA . SER A 1 117 ? 26.461 0.995 -5.900 1.00 55.75 117 SER A CA 1
ATOM 934 C C . SER A 1 117 ? 25.776 2.342 -6.089 1.00 55.75 117 SER A C 1
ATOM 936 O O . SER A 1 117 ? 26.443 3.374 -6.177 1.00 55.75 117 SER A O 1
ATOM 938 N N . ARG A 1 118 ? 24.439 2.336 -6.137 1.00 57.22 118 ARG A N 1
ATOM 939 C CA . ARG A 1 118 ? 23.661 3.570 -6.089 1.00 57.22 118 ARG A CA 1
ATOM 940 C C . ARG A 1 118 ? 24.090 4.312 -4.816 1.00 57.22 118 ARG A C 1
ATOM 942 O O . ARG A 1 118 ? 23.954 3.728 -3.737 1.00 57.22 118 ARG A O 1
ATOM 949 N N . PRO A 1 119 ? 24.616 5.546 -4.909 1.00 57.66 119 PRO A N 1
ATOM 950 C CA . PRO A 1 119 ? 24.938 6.310 -3.716 1.00 57.66 119 PRO A CA 1
ATOM 951 C C . PRO A 1 119 ? 23.676 6.414 -2.861 1.00 57.66 119 PRO A C 1
ATOM 953 O O . PRO A 1 119 ? 22.566 6.524 -3.395 1.00 57.66 119 PRO A O 1
ATOM 956 N N . ALA A 1 120 ? 23.839 6.309 -1.541 1.00 58.34 120 ALA A N 1
ATOM 957 C CA . ALA A 1 120 ? 22.723 6.446 -0.618 1.00 58.34 120 ALA A CA 1
ATOM 958 C C . ALA A 1 120 ? 21.949 7.722 -0.970 1.00 58.34 120 ALA A C 1
ATOM 960 O O . ALA A 1 120 ? 22.563 8.758 -1.243 1.00 58.34 120 ALA A O 1
ATOM 961 N N . MET A 1 121 ? 20.614 7.639 -1.002 1.00 53.12 121 MET A N 1
ATOM 962 C CA . MET A 1 121 ? 19.795 8.845 -1.073 1.00 53.12 121 MET A CA 1
ATOM 963 C C . MET A 1 121 ? 20.286 9.771 0.035 1.00 53.12 121 MET A C 1
ATOM 965 O O . MET A 1 121 ? 20.235 9.398 1.206 1.00 53.12 121 MET A O 1
ATOM 969 N N . LEU A 1 122 ? 20.798 10.943 -0.340 1.00 60.06 122 LEU A N 1
ATOM 970 C CA . LEU A 1 122 ? 21.030 12.013 0.612 1.00 60.06 122 LEU A CA 1
ATOM 971 C C . LEU A 1 122 ? 19.642 12.371 1.149 1.00 60.06 122 LEU A C 1
ATOM 973 O O . LEU A 1 122 ? 18.870 13.049 0.468 1.00 60.06 122 LEU A O 1
ATOM 977 N N . GLU A 1 123 ? 19.278 11.839 2.318 1.00 50.19 123 GLU A N 1
ATOM 978 C CA . GLU A 1 123 ? 18.174 12.403 3.084 1.00 50.19 123 GLU A CA 1
ATOM 979 C C . GLU A 1 123 ? 18.465 13.895 3.214 1.00 50.19 123 GLU A C 1
ATOM 981 O O . GLU A 1 123 ? 19.593 14.278 3.521 1.00 50.19 123 GLU A O 1
ATOM 986 N N . GLY A 1 124 ? 17.489 14.719 2.833 1.00 50.31 124 GLY A N 1
ATOM 987 C CA . GLY A 1 124 ? 17.693 16.128 2.540 1.00 50.31 124 GLY A CA 1
ATOM 988 C C . GLY A 1 124 ? 18.560 16.834 3.576 1.00 50.31 124 GLY A C 1
ATOM 989 O O . GLY A 1 124 ? 18.103 17.132 4.677 1.00 50.31 124 GLY A O 1
ATOM 990 N N . ASN A 1 125 ? 19.782 17.196 3.180 1.00 41.97 125 ASN A N 1
ATOM 991 C CA . ASN A 1 125 ? 20.421 18.367 3.752 1.00 41.97 125 ASN A CA 1
ATOM 992 C C . ASN A 1 125 ? 19.579 19.552 3.290 1.00 41.97 125 ASN A C 1
ATOM 994 O O . ASN A 1 125 ? 19.723 20.044 2.170 1.00 41.97 125 ASN A O 1
ATOM 998 N N . PHE A 1 126 ? 18.632 19.931 4.146 1.00 46.09 126 PHE A N 1
ATOM 999 C CA . PHE A 1 126 ? 17.906 21.180 4.049 1.00 46.09 126 PHE A CA 1
ATOM 1000 C C . PHE A 1 126 ? 18.918 22.293 3.786 1.00 46.09 126 PHE A C 1
ATOM 1002 O O . PHE A 1 126 ? 19.872 22.481 4.543 1.00 46.09 126 PHE A O 1
ATOM 1009 N N . ILE A 1 127 ? 18.710 22.982 2.669 1.00 42.88 127 ILE A N 1
ATOM 1010 C CA . ILE A 1 127 ? 19.333 24.264 2.369 1.00 42.88 127 ILE A CA 1
ATOM 1011 C C . ILE A 1 127 ? 19.110 25.142 3.608 1.00 42.88 127 ILE A C 1
ATOM 1013 O O . ILE A 1 127 ? 17.962 25.356 4.001 1.00 42.88 127 ILE A O 1
ATOM 1017 N N . SER A 1 128 ? 20.211 25.522 4.264 1.00 45.75 128 SER A N 1
ATOM 1018 C CA . SER A 1 128 ? 20.224 26.497 5.363 1.00 45.75 128 SER A CA 1
ATOM 1019 C C . SER A 1 128 ? 19.920 27.898 4.853 1.00 45.75 128 SER A C 1
ATOM 1021 O O . SER A 1 128 ? 20.301 28.186 3.694 1.00 45.75 128 SER A O 1
#

Radius of gyration: 22.55 Å; chains: 1; bounding box: 49×41×54 Å

Secondary structure (DSSP, 8-state):
--HHHHHHHHS----PPPSS---HHHHHHHHHHHHTTT----HHHHHHHHTS-HHHHHHHHHHHHHHHHHHTTTT--PPPSSTTTTHHHHHS-HHHHHHHHHHHHHH---PPPPS--PPPP-------

Foldseek 3Di:
DPQLVCCVPPVDGDADQADAFDDPVLLVVLQVLCVVLVDGDDPVRSVRLRRHDSVSNVVRSVVVVVSSCVVSVVVPPDCDLANPPPVVVVPDDPVRVVVSVVCCVVPVDGDDDDPPPDPPPPPDPPDD